Protein AF-A0A0L9TWA3-F1 (afdb_monomer_lite)

Sequence (87 aa):
MKSSSLHADLVKAVPDEHKKFLADLVWVHEEELIASPTIIVSGHHGKLHIEGLRLIIDEGGGCEDKPVAAIILPSQKIIRDTDVLAE

pLDDT: mean 83.65, std 14.98, range [39.84, 98.19]

Foldseek 3Di:
DDPDDPVVVVVVVDDPVVVVV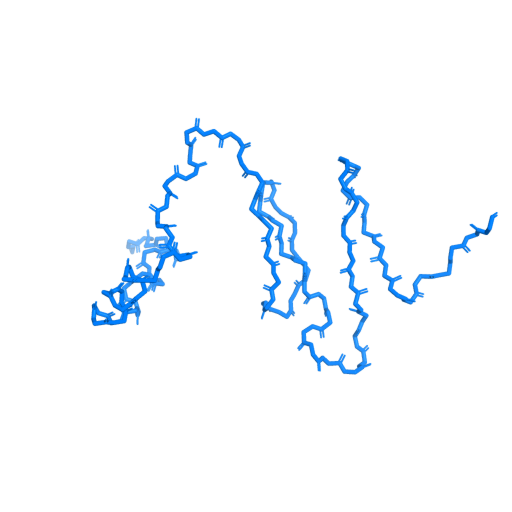QCPDPPHDDDPCVVDLAQDEEEQPCDADDDRSDTYQHVCNVPPPTWRWDADPPVRDIDTPPDDDDD

Organism: Phaseolus angularis (NCBI:txid3914)

Secondary structure (DSSP, 8-state):
-----HHHHHHHHS-HHHHHHHHT-TT-----TTTTT--EEE--SSSEEEETTEEEE-SSTT-TTS--EEEETTTTEEEETT-----

Structure (mmCIF, N/CA/C/O backbone):
data_AF-A0A0L9TWA3-F1
#
_entry.id   AF-A0A0L9TWA3-F1
#
loop_
_atom_site.group_PDB
_atom_site.id
_atom_site.type_symbol
_atom_site.label_atom_id
_atom_site.label_alt_id
_atom_site.label_comp_id
_atom_site.label_asym_id
_atom_site.label_entity_id
_atom_site.label_seq_id
_atom_site.pdbx_PDB_ins_code
_atom_site.Cartn_x
_atom_site.Cartn_y
_atom_site.Cartn_z
_atom_site.occupancy
_atom_site.B_iso_or_equiv
_atom_site.auth_seq_id
_atom_site.auth_comp_id
_atom_site.auth_asym_id
_atom_site.auth_atom_id
_atom_site.pdbx_PDB_model_num
ATOM 1 N N . MET A 1 1 ? 20.159 -1.331 26.683 1.00 39.84 1 MET A N 1
ATOM 2 C CA . MET A 1 1 ? 20.036 -0.482 25.477 1.00 39.84 1 MET A CA 1
ATOM 3 C C . MET A 1 1 ? 18.577 -0.062 25.386 1.00 39.84 1 MET A C 1
ATOM 5 O O . MET A 1 1 ? 17.728 -0.940 25.444 1.00 39.84 1 MET A O 1
ATOM 9 N N . LYS A 1 2 ? 18.262 1.241 25.413 1.00 45.88 2 LYS A N 1
ATOM 10 C CA . LYS A 1 2 ? 16.862 1.693 25.339 1.00 45.88 2 LYS A CA 1
ATOM 11 C C . LYS A 1 2 ? 16.375 1.481 23.906 1.00 45.88 2 LYS A C 1
ATOM 13 O O . LYS A 1 2 ? 16.960 2.043 22.991 1.00 45.88 2 LYS A O 1
ATOM 18 N N . SER A 1 3 ? 15.348 0.656 23.737 1.00 48.31 3 SER A N 1
ATOM 19 C CA . SER A 1 3 ? 14.598 0.545 22.488 1.00 48.31 3 SER A CA 1
ATOM 20 C C . SER A 1 3 ? 13.801 1.838 22.303 1.00 48.31 3 SER A C 1
ATOM 22 O O . SER A 1 3 ? 12.709 1.959 22.856 1.00 48.31 3 SER A O 1
ATOM 24 N N . SER A 1 4 ? 14.351 2.834 21.606 1.00 53.75 4 SER A N 1
ATOM 25 C CA . SER A 1 4 ? 13.528 3.900 21.029 1.00 53.75 4 SER A CA 1
ATOM 26 C C . SER A 1 4 ? 12.655 3.268 19.947 1.00 53.75 4 SER A C 1
ATOM 28 O O . SER A 1 4 ? 13.106 2.410 19.190 1.00 53.75 4 SER A O 1
ATOM 30 N N . SER A 1 5 ? 11.368 3.612 19.920 1.00 69.00 5 SER A N 1
ATOM 31 C CA . SER A 1 5 ? 10.509 3.200 18.815 1.00 69.00 5 SER A CA 1
ATOM 32 C C . SER A 1 5 ? 10.978 3.920 17.550 1.00 69.00 5 SER A C 1
ATOM 34 O O . SER A 1 5 ? 11.321 5.099 17.606 1.00 69.00 5 SER A O 1
ATOM 36 N N . LEU A 1 6 ? 10.959 3.234 16.402 1.00 61.66 6 LEU A N 1
ATOM 37 C CA . LEU A 1 6 ? 11.296 3.813 15.093 1.00 61.66 6 LEU A CA 1
ATOM 38 C C . LEU A 1 6 ? 10.573 5.156 14.858 1.00 61.66 6 LEU A C 1
ATOM 40 O O . LEU A 1 6 ? 11.129 6.076 14.276 1.00 61.66 6 LEU A O 1
ATOM 44 N N . HIS A 1 7 ? 9.354 5.287 15.387 1.00 61.22 7 HIS A N 1
ATOM 45 C CA . HIS A 1 7 ? 8.581 6.525 15.393 1.00 61.22 7 HIS A CA 1
ATOM 46 C C . HIS A 1 7 ? 9.299 7.696 16.092 1.00 61.22 7 HIS A C 1
ATOM 48 O O . HIS A 1 7 ? 9.397 8.778 15.519 1.00 61.22 7 HIS A O 1
ATOM 54 N N . ALA A 1 8 ? 9.845 7.490 17.295 1.00 66.31 8 ALA A N 1
ATOM 55 C CA . ALA A 1 8 ? 10.539 8.538 18.046 1.00 66.31 8 ALA A CA 1
ATOM 56 C C . ALA A 1 8 ? 11.822 9.008 17.340 1.00 66.31 8 ALA A C 1
ATOM 58 O O . ALA A 1 8 ? 12.142 10.199 17.353 1.00 66.31 8 ALA A O 1
ATOM 59 N N . ASP A 1 9 ? 12.530 8.085 16.689 1.00 72.75 9 ASP A N 1
ATOM 60 C CA . ASP A 1 9 ? 13.752 8.403 15.950 1.00 72.75 9 ASP A CA 1
ATOM 61 C C . ASP A 1 9 ? 13.449 9.183 14.660 1.00 72.75 9 ASP A C 1
ATOM 63 O O . ASP A 1 9 ? 14.166 10.130 14.332 1.00 72.75 9 ASP A O 1
ATOM 67 N N . LEU A 1 10 ? 12.339 8.871 13.979 1.00 67.69 10 LEU A N 1
ATOM 68 C CA . LEU A 1 10 ? 11.871 9.620 12.807 1.00 67.69 10 LEU A CA 1
ATOM 69 C C . LEU A 1 10 ? 11.429 11.045 13.165 1.00 67.69 10 LEU A C 1
ATOM 71 O O . LEU A 1 10 ? 11.828 11.992 12.492 1.00 67.69 10 LEU A O 1
ATOM 75 N N . VAL A 1 11 ? 10.671 11.224 14.252 1.00 71.00 11 VAL A N 1
ATOM 76 C CA . VAL A 1 11 ? 10.223 12.555 14.711 1.00 71.00 11 VAL A CA 1
ATOM 77 C C . VAL A 1 11 ? 11.411 13.440 15.109 1.00 71.00 11 VAL A C 1
ATOM 79 O O . VAL A 1 11 ? 11.408 14.649 14.860 1.00 71.00 11 VAL A O 1
ATOM 82 N N . LYS A 1 12 ? 12.462 12.851 15.691 1.00 77.25 12 LYS A N 1
ATOM 83 C CA . LYS A 1 12 ? 13.693 13.569 16.048 1.00 77.25 12 LYS A CA 1
ATOM 84 C C . LYS A 1 12 ? 14.527 13.977 14.827 1.00 77.25 12 LYS A C 1
ATOM 86 O O . LYS A 1 12 ? 15.251 14.966 14.903 1.00 77.25 12 LYS A O 1
ATOM 91 N N . ALA A 1 13 ? 14.442 13.232 13.725 1.00 78.50 13 ALA A N 1
ATOM 92 C CA . ALA A 1 13 ? 15.191 13.518 12.502 1.00 78.50 13 ALA A CA 1
ATOM 93 C C . ALA A 1 13 ? 14.651 14.737 11.732 1.00 78.50 13 ALA A C 1
ATOM 95 O O . ALA A 1 13 ? 15.371 15.302 10.909 1.00 78.50 13 ALA A O 1
ATOM 96 N N . VAL A 1 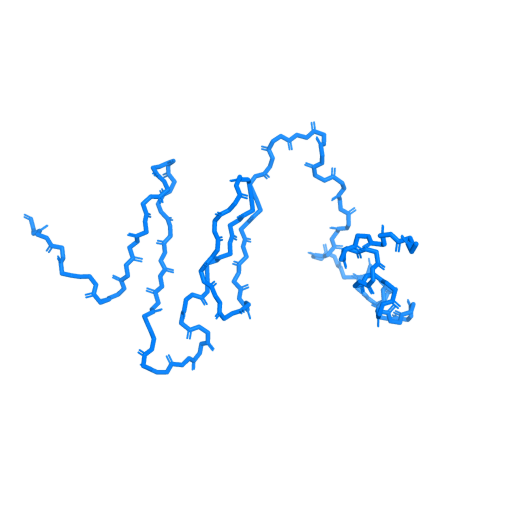14 ? 13.408 15.154 11.994 1.00 79.81 14 VAL A N 1
ATOM 97 C CA . VAL A 1 14 ? 12.799 16.331 11.363 1.00 79.81 14 VAL A CA 1
ATOM 98 C C . VAL A 1 14 ? 13.202 17.599 12.136 1.00 79.81 14 VAL A C 1
ATOM 100 O O . VAL A 1 14 ? 12.894 17.692 13.328 1.00 79.81 14 VAL A O 1
ATOM 103 N N . PRO A 1 15 ? 13.861 18.589 11.497 1.00 91.19 15 PRO A N 1
ATOM 104 C CA . PRO A 1 15 ? 14.163 19.876 12.123 1.00 91.19 15 PRO A CA 1
ATOM 105 C C . PRO A 1 15 ? 12.897 20.595 12.599 1.00 91.19 15 PRO A C 1
ATOM 107 O O . PRO A 1 15 ? 11.862 20.546 11.934 1.00 91.19 15 PRO A O 1
ATOM 110 N N . ASP A 1 16 ? 12.984 21.318 13.715 1.00 84.06 16 ASP A N 1
ATOM 111 C CA . ASP A 1 16 ? 11.814 21.987 14.303 1.00 84.06 16 ASP A CA 1
ATOM 112 C C . ASP A 1 16 ? 11.220 23.066 13.384 1.00 84.06 16 ASP A C 1
ATOM 114 O O . ASP A 1 16 ? 10.006 23.258 13.356 1.00 84.06 16 ASP A O 1
ATOM 118 N N . GLU A 1 17 ? 12.048 23.708 12.558 1.00 86.94 17 GLU A N 1
ATOM 119 C CA . GLU A 1 17 ? 11.589 24.641 11.524 1.00 86.94 17 GLU A CA 1
ATOM 120 C C . GLU A 1 17 ? 10.704 23.954 10.474 1.00 86.94 17 GLU A C 1
ATOM 122 O O . GLU A 1 17 ? 9.677 24.498 10.075 1.00 86.94 17 GLU A O 1
ATOM 127 N N . HIS A 1 18 ? 11.046 22.725 10.076 1.00 82.12 18 HIS A N 1
ATOM 128 C CA . HIS A 1 18 ? 10.250 21.961 9.117 1.00 82.12 18 HIS A CA 1
ATOM 129 C C . HIS A 1 18 ? 8.938 21.482 9.745 1.00 82.12 18 HIS A C 1
ATOM 131 O O . HIS A 1 18 ? 7.909 21.515 9.080 1.00 82.12 18 HIS A O 1
ATOM 137 N N . LYS A 1 19 ? 8.941 21.093 11.029 1.00 79.19 19 LYS A N 1
ATOM 138 C CA . LYS A 1 19 ? 7.700 20.759 11.756 1.00 79.19 19 LYS A CA 1
ATOM 139 C C . LYS A 1 19 ? 6.760 21.956 11.817 1.00 79.19 19 LYS A C 1
ATOM 141 O O . LYS A 1 19 ? 5.573 21.813 11.557 1.00 79.19 19 LYS A O 1
ATOM 146 N N . LYS A 1 20 ? 7.305 23.141 12.105 1.00 80.69 20 LYS A N 1
ATOM 147 C CA . LYS A 1 20 ? 6.541 24.390 12.120 1.00 80.69 20 LYS A CA 1
ATOM 148 C C . LYS A 1 20 ? 5.949 24.704 10.745 1.00 80.69 20 LYS A C 1
ATOM 150 O O . LYS A 1 20 ? 4.760 24.968 10.651 1.00 80.69 20 LYS A O 1
ATOM 155 N N . PHE A 1 21 ? 6.753 24.591 9.687 1.00 83.31 21 PHE A N 1
ATOM 156 C CA . PHE A 1 21 ? 6.279 24.758 8.313 1.00 83.31 21 PHE A CA 1
ATOM 157 C C . PHE A 1 21 ? 5.148 23.781 7.964 1.00 83.31 21 PHE A C 1
ATOM 159 O O . PHE A 1 21 ? 4.152 24.186 7.376 1.00 83.31 21 PHE A O 1
ATOM 166 N N . L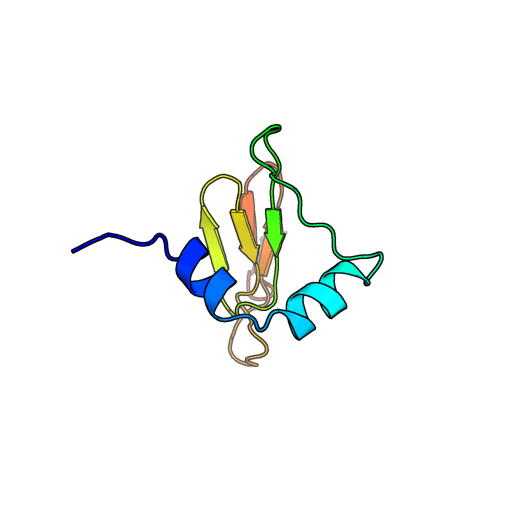EU A 1 22 ? 5.284 22.505 8.343 1.00 75.00 22 LEU A N 1
ATOM 167 C CA . LEU A 1 22 ? 4.255 21.493 8.111 1.00 75.00 22 LEU A CA 1
ATOM 168 C C . LEU A 1 22 ? 2.976 21.783 8.906 1.00 75.00 22 LEU A C 1
ATOM 170 O O . LEU A 1 22 ? 1.895 21.641 8.349 1.00 75.00 22 LEU A O 1
ATOM 174 N N . ALA A 1 23 ? 3.086 22.230 10.158 1.00 71.00 23 ALA A N 1
ATOM 175 C CA . ALA A 1 23 ? 1.941 22.584 11.000 1.00 71.00 23 ALA A CA 1
ATOM 176 C C . ALA A 1 23 ? 1.148 23.796 10.474 1.00 71.00 23 ALA A C 1
ATOM 178 O O . ALA A 1 23 ? -0.044 23.917 10.749 1.00 71.00 23 ALA A O 1
ATOM 179 N N . ASP A 1 24 ? 1.790 24.673 9.699 1.00 76.00 24 ASP A N 1
ATOM 180 C CA . ASP A 1 24 ? 1.145 25.833 9.078 1.00 76.00 24 ASP A CA 1
ATOM 181 C C . ASP A 1 24 ? 0.390 25.470 7.774 1.00 76.00 24 ASP A C 1
ATOM 183 O O . ASP A 1 24 ? -0.338 26.300 7.217 1.00 76.00 24 ASP A O 1
ATOM 187 N N . LEU A 1 25 ? 0.524 24.235 7.267 1.00 76.94 25 LEU A N 1
ATOM 188 C CA . LEU A 1 25 ? -0.214 23.764 6.093 1.00 76.94 25 LEU A CA 1
ATOM 189 C C . LEU A 1 25 ? -1.616 23.293 6.498 1.00 76.94 25 LEU A C 1
ATOM 191 O O . LEU A 1 25 ? -1.770 22.285 7.173 1.00 76.94 25 LEU A O 1
ATOM 195 N N . VAL A 1 26 ? -2.657 23.950 5.976 1.00 57.03 26 VAL A N 1
ATOM 196 C CA . VAL A 1 26 ? -4.083 23.635 6.245 1.00 57.03 26 VAL A CA 1
ATOM 197 C C . VAL A 1 26 ? -4.461 22.170 5.951 1.00 57.03 26 VAL A C 1
ATOM 199 O O . VAL A 1 26 ? -5.435 21.657 6.493 1.00 57.03 26 VAL A O 1
ATOM 202 N N . TRP A 1 27 ? -3.688 21.480 5.108 1.00 60.25 27 TRP A N 1
ATOM 203 C CA . TRP A 1 27 ? -3.899 20.076 4.736 1.00 60.25 27 TRP A CA 1
ATOM 204 C C . TRP A 1 27 ? -3.117 19.075 5.599 1.00 60.25 27 TRP A C 1
ATOM 206 O O . TRP A 1 27 ? -3.259 17.869 5.395 1.00 60.25 27 TRP A O 1
ATOM 216 N N . VAL A 1 28 ? -2.290 19.542 6.539 1.00 58.88 28 VAL A N 1
ATOM 217 C CA . VAL A 1 28 ? -1.488 18.704 7.435 1.00 58.88 28 VAL A CA 1
ATOM 218 C C . VAL A 1 28 ? -1.994 18.900 8.861 1.00 58.88 28 VAL A C 1
ATOM 220 O O . VAL A 1 28 ? -1.881 19.976 9.434 1.00 58.88 28 VAL A O 1
ATOM 223 N N . HIS A 1 29 ? -2.551 17.842 9.443 1.00 61.84 29 HIS A N 1
ATOM 224 C CA . HIS A 1 29 ? -2.984 17.819 10.836 1.00 61.84 29 HIS A CA 1
ATOM 225 C C . HIS A 1 29 ? -2.333 16.623 11.539 1.00 61.84 29 HIS A C 1
ATOM 227 O O . HIS A 1 29 ? -2.449 15.488 11.072 1.00 61.84 29 HIS A O 1
ATOM 233 N N . GLU A 1 30 ? -1.635 16.867 12.649 1.00 60.81 30 GLU A N 1
ATOM 234 C CA . GLU A 1 30 ? -1.129 15.806 13.523 1.00 60.81 30 GLU A CA 1
ATOM 235 C C . GLU A 1 30 ? -2.278 15.326 14.421 1.00 60.81 30 GLU A C 1
ATOM 237 O O . GLU A 1 30 ? -2.698 16.027 15.338 1.00 60.81 30 GLU A O 1
ATOM 242 N N . GLU A 1 31 ? -2.828 14.142 14.140 1.00 64.81 31 GLU A N 1
ATOM 243 C CA . GLU A 1 31 ? -3.880 13.531 14.957 1.00 64.81 31 GLU A CA 1
ATOM 244 C C . GLU A 1 31 ? -3.414 12.192 15.528 1.00 64.81 31 GLU A C 1
ATOM 246 O O . GLU A 1 31 ? -2.919 11.322 14.804 1.00 64.81 31 GLU A O 1
ATOM 251 N N . GLU A 1 32 ? -3.606 11.992 16.833 1.00 66.06 32 GLU A N 1
ATOM 252 C CA . GLU A 1 32 ? -3.508 10.662 17.425 1.00 66.06 32 GLU A CA 1
ATOM 253 C C . GLU A 1 32 ? -4.718 9.826 16.991 1.00 66.06 32 GLU A C 1
ATOM 255 O O . GLU A 1 32 ? -5.774 9.823 17.621 1.00 66.06 32 GLU A O 1
ATOM 260 N N . LEU A 1 33 ? -4.544 9.041 15.929 1.00 68.69 33 LEU A N 1
ATOM 261 C CA . LEU A 1 33 ? -5.572 8.141 15.387 1.00 68.69 33 LEU A CA 1
ATOM 262 C C . LEU A 1 33 ? -5.831 6.896 16.267 1.00 68.69 33 LEU A C 1
ATOM 264 O O . LEU A 1 33 ? -6.333 5.881 15.794 1.00 68.69 33 LEU A O 1
ATOM 268 N N . ILE A 1 34 ? -5.480 6.958 17.555 1.00 62.75 34 ILE A N 1
ATOM 269 C CA . ILE A 1 34 ? -5.634 5.869 18.533 1.00 62.75 34 ILE A CA 1
ATOM 270 C C . ILE A 1 34 ? -7.085 5.795 19.033 1.00 62.75 34 ILE A C 1
ATOM 272 O O . ILE A 1 34 ? -7.572 4.721 19.384 1.00 62.75 34 ILE A O 1
ATOM 276 N N . ALA A 1 35 ? -7.791 6.931 19.055 1.00 69.31 35 ALA A N 1
ATOM 277 C CA . ALA A 1 35 ? -9.116 7.047 19.664 1.00 69.31 35 ALA A CA 1
ATOM 278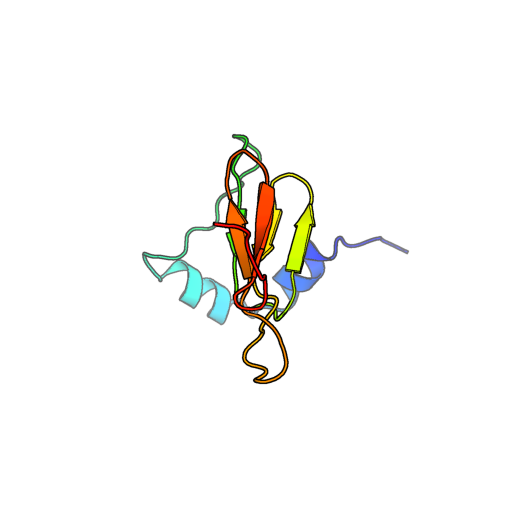 C C . ALA A 1 35 ? -10.248 6.407 18.841 1.00 69.31 35 ALA A C 1
ATOM 280 O O . ALA A 1 35 ? -11.298 6.079 19.395 1.00 69.31 35 ALA A O 1
ATOM 281 N N . SER A 1 36 ? -10.058 6.214 17.534 1.00 78.50 36 SER A N 1
ATOM 282 C CA . SER A 1 36 ? -11.050 5.577 16.666 1.00 78.50 36 SER A CA 1
ATOM 283 C C . SER A 1 36 ? -10.372 4.650 15.652 1.00 78.50 36 SER A C 1
ATOM 285 O O . SER A 1 36 ? -9.308 5.004 15.141 1.00 78.50 36 SER A O 1
ATOM 287 N N . PRO A 1 37 ? -10.949 3.469 15.336 1.00 84.81 37 PRO A N 1
ATOM 288 C CA . PRO A 1 37 ? -10.394 2.566 14.329 1.00 84.81 37 PRO A CA 1
ATOM 289 C C . PRO A 1 37 ? -10.378 3.228 12.943 1.00 84.81 37 PRO A C 1
ATOM 291 O O . PRO A 1 37 ? -11.341 3.146 12.184 1.00 84.81 37 PRO A O 1
ATOM 294 N N . THR A 1 38 ? -9.273 3.894 12.620 1.00 86.62 38 THR A N 1
ATOM 295 C CA . THR A 1 38 ? -9.102 4.661 11.386 1.00 86.62 38 THR A CA 1
ATOM 296 C C . THR A 1 38 ? -8.141 3.937 10.459 1.00 86.62 38 THR A C 1
ATOM 298 O O . THR A 1 38 ? -6.994 3.685 10.822 1.00 86.62 38 THR A O 1
ATOM 301 N N . ILE A 1 39 ? -8.597 3.612 9.247 1.00 90.75 39 ILE A N 1
ATOM 302 C CA . ILE A 1 39 ? -7.722 3.079 8.200 1.00 90.75 39 ILE A CA 1
ATOM 303 C C . ILE A 1 39 ? -6.883 4.230 7.639 1.00 90.75 39 ILE A C 1
ATOM 305 O O . ILE A 1 39 ? -7.426 5.208 7.129 1.00 90.75 39 ILE A O 1
ATOM 309 N N . ILE A 1 40 ? -5.561 4.091 7.689 1.00 90.12 40 ILE A N 1
ATOM 310 C CA . ILE A 1 40 ? -4.608 5.053 7.137 1.00 90.12 40 ILE A CA 1
ATOM 311 C C . ILE A 1 40 ? -4.066 4.501 5.822 1.00 90.12 40 ILE A C 1
ATOM 313 O O . ILE A 1 40 ? -3.288 3.545 5.830 1.00 90.12 40 ILE A O 1
ATOM 317 N N . VAL A 1 41 ? -4.446 5.124 4.705 1.00 94.62 41 VAL A N 1
ATOM 318 C CA . VAL A 1 41 ? -3.997 4.745 3.357 1.00 94.62 41 VAL A CA 1
ATOM 319 C C . VAL A 1 41 ? -2.978 5.754 2.835 1.00 94.62 41 VAL A C 1
ATOM 321 O O . VAL A 1 41 ? -3.209 6.958 2.897 1.00 94.62 41 VAL A O 1
ATOM 324 N N . SER A 1 42 ? -1.850 5.275 2.316 1.00 92.19 42 SER A N 1
ATOM 325 C CA . SER A 1 42 ? -0.786 6.121 1.753 1.00 92.19 42 SER A CA 1
ATOM 326 C C . SER A 1 42 ? -0.109 5.483 0.541 1.00 92.19 42 SER A C 1
ATOM 328 O O . SER A 1 42 ? 0.050 4.265 0.511 1.00 92.19 42 SER A O 1
ATOM 330 N N . GLY A 1 43 ? 0.346 6.310 -0.403 1.00 90.50 43 GLY A N 1
ATOM 331 C CA . GLY A 1 43 ? 1.278 5.929 -1.473 1.00 90.50 43 GLY A CA 1
ATOM 332 C C . GLY A 1 43 ? 2.726 6.346 -1.156 1.00 90.50 43 GLY A C 1
ATOM 333 O O . GLY A 1 43 ? 3.107 6.377 0.011 1.00 90.50 43 GLY A O 1
ATOM 334 N N . HIS A 1 44 ? 3.512 6.725 -2.170 1.00 94.19 44 HIS A N 1
ATOM 335 C CA . HIS A 1 44 ? 4.850 7.360 -2.101 1.00 94.19 44 HIS A CA 1
ATOM 336 C C . HIS A 1 44 ? 6.039 6.518 -1.583 1.00 94.19 44 HIS A C 1
ATOM 338 O O . HIS A 1 44 ? 7.195 6.822 -1.873 1.00 94.19 44 HIS A O 1
ATOM 344 N N . HIS A 1 45 ? 5.798 5.465 -0.808 1.00 89.12 45 HIS A N 1
ATOM 345 C CA . HIS A 1 45 ? 6.862 4.691 -0.167 1.00 89.12 45 HIS A CA 1
ATOM 346 C C . HIS A 1 45 ? 7.589 3.684 -1.082 1.00 89.12 45 HIS A C 1
ATOM 348 O O . HIS A 1 45 ? 8.513 3.020 -0.606 1.00 89.12 45 HIS A O 1
ATOM 354 N N . GLY A 1 46 ? 7.161 3.504 -2.335 1.00 92.50 46 GLY A N 1
ATOM 355 C CA . GLY A 1 46 ? 7.705 2.504 -3.261 1.00 92.50 46 GLY A CA 1
ATOM 356 C C . GLY A 1 46 ? 7.555 1.057 -2.778 1.00 92.50 46 GLY A C 1
ATOM 357 O O . GLY A 1 46 ? 8.411 0.215 -3.064 1.00 92.50 46 GLY A O 1
ATOM 358 N N . LYS A 1 47 ? 6.515 0.774 -1.980 1.00 94.62 47 LYS A N 1
ATOM 359 C CA . LYS A 1 47 ? 6.194 -0.570 -1.492 1.00 94.62 47 LYS A CA 1
ATOM 360 C C . LYS A 1 47 ? 4.693 -0.808 -1.359 1.00 94.62 47 LYS A C 1
ATOM 362 O O . LYS A 1 47 ? 3.917 0.113 -1.111 1.00 94.62 47 LYS A O 1
ATOM 367 N N . LEU A 1 48 ? 4.320 -2.083 -1.402 1.00 96.75 48 LEU A N 1
ATOM 368 C CA . LEU A 1 48 ? 3.020 -2.577 -0.963 1.00 96.75 48 LEU A CA 1
ATOM 369 C C . LEU A 1 48 ? 3.160 -3.163 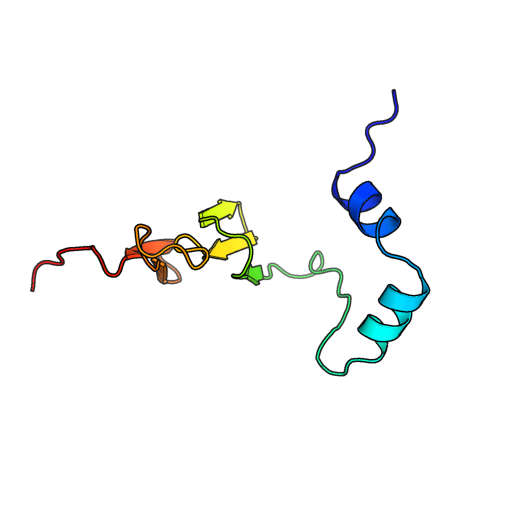0.451 1.00 96.75 48 LEU A C 1
ATOM 371 O O . LEU A 1 48 ? 3.926 -4.102 0.655 1.00 96.75 48 LEU A O 1
ATO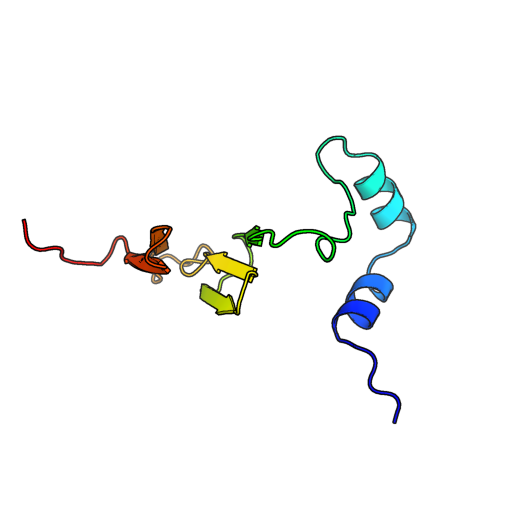M 375 N N . HIS A 1 49 ? 2.459 -2.603 1.438 1.00 94.81 49 HIS A N 1
ATOM 376 C CA . HIS A 1 49 ? 2.483 -3.069 2.832 1.00 94.81 49 HIS A CA 1
ATOM 377 C C . HIS A 1 49 ? 1.095 -2.954 3.454 1.00 94.81 49 HIS A C 1
ATOM 379 O O . HIS A 1 49 ? 0.516 -1.870 3.473 1.00 94.81 49 HIS A O 1
ATOM 385 N N . ILE A 1 50 ? 0.577 -4.055 3.990 1.00 95.12 50 ILE A N 1
ATOM 386 C CA . ILE A 1 50 ? -0.709 -4.098 4.691 1.00 95.12 50 ILE A CA 1
ATOM 387 C C . ILE A 1 50 ? -0.461 -4.636 6.093 1.00 95.12 50 ILE A C 1
ATOM 389 O O . ILE A 1 50 ? -0.032 -5.777 6.255 1.00 95.12 50 ILE A O 1
ATOM 393 N N . GLU A 1 51 ? -0.752 -3.823 7.103 1.00 90.81 51 GLU A N 1
ATOM 394 C CA . GLU A 1 51 ? -0.633 -4.221 8.501 1.00 90.81 51 GLU A CA 1
ATOM 395 C C . GLU A 1 51 ? -1.725 -3.551 9.334 1.00 90.81 51 GLU A C 1
ATOM 397 O O . GLU A 1 51 ? -1.710 -2.340 9.566 1.00 90.81 51 GLU A O 1
ATOM 402 N N . GLY A 1 52 ? -2.702 -4.349 9.773 1.00 89.75 52 GLY A N 1
ATOM 403 C CA . GLY A 1 52 ? -3.849 -3.854 10.530 1.00 89.75 52 GLY A CA 1
ATOM 404 C C . GLY A 1 52 ? -4.579 -2.733 9.785 1.00 89.75 52 GLY A C 1
ATOM 405 O O . GLY A 1 52 ? -5.130 -2.947 8.708 1.00 89.75 52 GLY A O 1
ATOM 406 N N . LEU A 1 53 ? -4.576 -1.534 10.372 1.00 90.25 53 LEU A N 1
ATOM 407 C CA . LEU A 1 53 ? -5.218 -0.340 9.816 1.00 90.25 53 LEU A CA 1
ATOM 408 C C . LEU A 1 53 ? -4.272 0.531 8.967 1.00 90.25 53 LEU A C 1
ATOM 410 O O . LEU A 1 53 ? -4.716 1.538 8.422 1.00 90.25 53 LEU A O 1
ATOM 414 N N . ARG A 1 54 ? -2.986 0.178 8.827 1.00 91.81 54 ARG A N 1
ATOM 415 C CA . ARG A 1 54 ? -2.020 0.911 7.993 1.00 91.81 54 ARG A CA 1
ATOM 416 C C . ARG A 1 54 ? -1.859 0.220 6.642 1.00 91.81 54 ARG A C 1
ATOM 418 O O . ARG A 1 54 ? -1.315 -0.881 6.554 1.00 91.81 54 ARG A O 1
ATOM 425 N N . LEU A 1 55 ? -2.287 0.907 5.588 1.00 95.50 55 LEU A N 1
ATOM 426 C CA . LEU A 1 55 ? -2.222 0.444 4.207 1.00 95.50 55 LEU A CA 1
ATOM 427 C C . LEU A 1 55 ? -1.267 1.344 3.418 1.00 95.50 55 LEU A C 1
ATOM 429 O O . LEU A 1 55 ? -1.513 2.536 3.237 1.00 95.50 55 LEU A O 1
ATOM 433 N N . ILE A 1 56 ? -0.164 0.780 2.943 1.00 96.31 56 ILE A N 1
ATOM 434 C CA . ILE A 1 56 ? 0.761 1.443 2.027 1.00 96.31 56 ILE A CA 1
ATOM 435 C C . ILE A 1 56 ? 0.596 0.780 0.665 1.00 96.31 56 ILE A C 1
ATOM 437 O O . ILE A 1 56 ? 0.941 -0.389 0.512 1.00 96.31 56 ILE A O 1
ATOM 441 N N . ILE A 1 57 ? 0.047 1.515 -0.298 1.00 98.12 57 ILE A N 1
ATOM 442 C CA . ILE A 1 57 ? -0.259 1.027 -1.644 1.00 98.12 57 ILE A CA 1
ATOM 443 C C . ILE A 1 57 ? 0.566 1.842 -2.638 1.00 98.12 57 ILE A C 1
ATOM 445 O O . ILE A 1 57 ? 0.110 2.847 -3.174 1.00 98.12 57 ILE A O 1
ATOM 449 N N . ASP A 1 58 ? 1.821 1.440 -2.822 1.00 97.19 58 ASP A N 1
ATOM 450 C CA . ASP A 1 58 ? 2.733 2.059 -3.785 1.00 97.19 58 ASP A CA 1
ATOM 451 C C . ASP A 1 58 ? 3.695 1.023 -4.373 1.00 97.19 58 ASP A C 1
ATOM 453 O O . ASP A 1 58 ? 4.911 1.140 -4.269 1.00 97.19 58 ASP A O 1
ATOM 457 N N . GLU A 1 59 ? 3.149 -0.062 -4.922 1.00 98.19 59 GLU A N 1
ATOM 458 C CA . GLU A 1 59 ? 3.962 -1.149 -5.486 1.00 98.19 59 GLU A CA 1
ATOM 459 C C . GLU A 1 59 ? 4.826 -0.679 -6.666 1.00 98.19 59 GLU A C 1
ATOM 461 O O . GLU A 1 59 ? 5.979 -1.094 -6.782 1.00 98.19 59 GLU A O 1
ATOM 466 N N . GLY A 1 60 ? 4.293 0.234 -7.485 1.00 97.56 60 GLY A N 1
ATOM 467 C CA . GLY A 1 60 ? 4.981 0.770 -8.655 1.00 97.56 60 GLY A CA 1
ATOM 468 C C . GLY A 1 60 ? 6.196 1.614 -8.281 1.00 97.56 60 GLY A C 1
ATOM 469 O O . GLY A 1 60 ? 7.265 1.452 -8.866 1.00 97.56 60 GLY A O 1
ATOM 470 N N . GLY A 1 61 ? 6.061 2.521 -7.303 1.00 96.62 61 GLY A N 1
ATOM 471 C CA . GLY A 1 61 ? 7.162 3.377 -6.848 1.00 96.62 61 GLY A CA 1
ATOM 472 C C . GLY A 1 61 ? 7.804 4.234 -7.948 1.00 96.62 61 GLY A C 1
ATOM 473 O O . GLY A 1 61 ? 8.956 4.638 -7.811 1.00 96.62 61 GLY A O 1
ATOM 474 N N . GLY A 1 62 ? 7.095 4.471 -9.058 1.00 95.94 62 GLY A N 1
ATOM 475 C CA . GLY A 1 62 ? 7.618 5.161 -10.242 1.00 95.94 62 GLY A CA 1
ATOM 476 C C . GLY A 1 62 ? 8.588 4.339 -11.103 1.00 95.94 62 GLY A C 1
ATOM 477 O O . GLY A 1 62 ? 9.228 4.912 -11.982 1.00 95.94 62 GLY A O 1
ATOM 478 N N . CYS A 1 63 ? 8.726 3.032 -10.868 1.00 96.75 63 CYS A N 1
ATOM 479 C CA . CYS A 1 63 ? 9.538 2.137 -11.692 1.00 96.75 63 CYS A CA 1
ATOM 480 C C . CYS A 1 63 ? 8.699 1.560 -12.847 1.00 96.75 63 CYS A C 1
ATOM 482 O O . CYS A 1 63 ? 7.651 0.970 -12.600 1.00 96.75 63 CYS A O 1
ATOM 484 N N . GLU A 1 64 ? 9.163 1.700 -14.095 1.00 96.25 64 GLU A N 1
ATOM 485 C CA . GLU A 1 64 ? 8.441 1.240 -15.301 1.00 96.25 64 GLU A CA 1
ATOM 486 C C . GLU A 1 64 ? 8.204 -0.279 -15.340 1.00 96.25 64 GLU A C 1
ATOM 488 O O . GLU A 1 64 ? 7.279 -0.751 -15.994 1.00 96.25 64 GLU A O 1
ATOM 493 N N . ASP A 1 65 ? 9.039 -1.049 -14.645 1.00 97.38 65 ASP A N 1
ATOM 494 C CA . ASP A 1 65 ? 9.003 -2.510 -14.583 1.00 97.38 65 ASP A CA 1
ATOM 495 C C . ASP A 1 65 ? 8.138 -3.060 -13.437 1.00 97.38 65 ASP A C 1
ATOM 497 O O . ASP A 1 65 ? 8.016 -4.279 -13.286 1.00 97.38 65 ASP A O 1
ATOM 501 N N . LYS A 1 66 ? 7.532 -2.186 -12.625 1.00 97.75 66 LYS A N 1
ATOM 502 C CA . LYS A 1 66 ? 6.692 -2.576 -11.489 1.00 97.75 66 LYS A CA 1
ATOM 503 C C . LYS A 1 66 ? 5.225 -2.221 -11.722 1.00 97.75 66 LYS A C 1
ATOM 505 O O . LYS A 1 66 ? 4.932 -1.150 -12.248 1.00 97.75 66 LYS A O 1
ATOM 510 N N . PRO A 1 67 ? 4.292 -3.081 -11.281 1.00 98.00 67 PRO A N 1
ATOM 511 C CA . PRO A 1 67 ? 2.874 -2.843 -11.483 1.00 98.00 67 PRO A CA 1
ATOM 512 C C . PRO A 1 67 ? 2.355 -1.705 -10.604 1.00 98.00 67 PRO A C 1
ATOM 514 O O . PRO A 1 67 ? 2.801 -1.500 -9.469 1.00 98.00 67 PRO A O 1
ATOM 517 N N . VAL A 1 68 ? 1.330 -1.023 -11.100 1.00 98.19 68 VAL A N 1
ATOM 518 C CA . VAL A 1 68 ? 0.493 -0.138 -10.291 1.00 98.19 68 VAL A CA 1
ATOM 519 C C . VAL A 1 68 ? -0.594 -0.986 -9.638 1.00 98.19 68 VAL A C 1
ATOM 521 O O . VAL A 1 68 ? -1.392 -1.638 -10.310 1.00 98.19 68 VAL A O 1
ATOM 524 N N . ALA A 1 69 ? -0.636 -0.969 -8.306 1.00 98.19 69 ALA A N 1
ATOM 525 C CA . ALA A 1 69 ? -1.584 -1.747 -7.519 1.00 98.19 69 ALA A CA 1
ATOM 526 C C . ALA A 1 69 ? -2.677 -0.877 -6.891 1.00 98.19 69 ALA A C 1
ATOM 528 O O . ALA A 1 69 ? -2.439 0.267 -6.505 1.00 98.19 69 ALA A O 1
ATOM 529 N N . ALA A 1 70 ? -3.860 -1.458 -6.713 1.00 97.81 70 ALA A N 1
ATOM 530 C CA . ALA A 1 70 ? -4.954 -0.899 -5.931 1.00 97.81 70 ALA A CA 1
ATOM 531 C C . ALA A 1 70 ? -5.485 -1.933 -4.927 1.00 97.81 70 ALA A C 1
ATOM 533 O O . ALA A 1 70 ? -5.366 -3.142 -5.128 1.00 97.81 70 ALA A O 1
ATOM 534 N N . ILE A 1 71 ? -6.095 -1.450 -3.843 1.00 97.88 71 ILE A N 1
ATOM 535 C CA . ILE A 1 71 ? -6.757 -2.283 -2.833 1.00 97.88 71 ILE A CA 1
ATOM 536 C C . ILE A 1 71 ? -8.273 -2.074 -2.872 1.00 97.88 71 ILE A C 1
ATOM 538 O O . ILE A 1 71 ? -8.752 -0.942 -2.926 1.00 97.88 71 ILE A O 1
ATOM 542 N N . ILE A 1 72 ? -9.038 -3.165 -2.808 1.00 97.12 72 ILE A N 1
ATOM 543 C CA . ILE A 1 72 ? -10.505 -3.146 -2.788 1.00 97.12 72 ILE A CA 1
ATOM 544 C C . ILE A 1 72 ? -11.005 -3.338 -1.355 1.00 97.12 72 ILE A C 1
ATOM 546 O O . ILE A 1 72 ? -10.917 -4.433 -0.795 1.00 97.12 72 ILE A O 1
ATOM 550 N N . LEU A 1 73 ? -11.604 -2.305 -0.767 1.00 96.19 73 LEU A N 1
ATOM 551 C CA . LEU A 1 73 ? -12.275 -2.398 0.535 1.00 96.19 73 LEU A CA 1
ATOM 552 C C . LEU A 1 73 ? -13.749 -2.840 0.371 1.00 96.19 73 LEU A C 1
ATOM 554 O O . LEU A 1 73 ? -14.374 -2.471 -0.621 1.00 96.19 73 LEU A O 1
ATOM 558 N N . PRO A 1 74 ? -14.323 -3.629 1.308 1.00 95.50 74 PRO A N 1
ATOM 559 C CA . PRO A 1 74 ? -13.721 -4.119 2.554 1.00 95.50 74 PRO A CA 1
ATOM 560 C C . PRO A 1 74 ? -12.886 -5.402 2.392 1.00 95.50 74 PRO A C 1
ATOM 562 O O . PRO A 1 74 ? -12.248 -5.826 3.345 1.00 95.50 74 PRO A O 1
ATOM 565 N N . SER A 1 75 ? -12.875 -6.021 1.205 1.00 96.44 75 SER A N 1
ATOM 566 C CA . SER A 1 75 ? -12.248 -7.336 0.967 1.00 96.44 75 SER A CA 1
ATOM 567 C C . SER A 1 75 ? -10.729 -7.387 1.178 1.00 96.44 75 SER A C 1
ATOM 569 O O . SER A 1 75 ? -10.170 -8.470 1.306 1.00 96.44 75 SER A O 1
ATOM 571 N N . GLN A 1 76 ? -10.069 -6.227 1.143 1.00 94.19 76 GLN A N 1
ATOM 572 C CA . GLN A 1 76 ? -8.615 -6.063 1.087 1.00 94.19 76 GLN A CA 1
ATOM 573 C C . GLN A 1 76 ? -7.941 -6.814 -0.075 1.00 94.19 76 GLN A C 1
ATOM 575 O O . GLN A 1 76 ? -6.732 -7.040 -0.054 1.00 94.19 76 GLN A O 1
ATOM 580 N N . LYS A 1 77 ? -8.697 -7.171 -1.124 1.00 96.56 77 LYS A N 1
ATOM 581 C CA . LYS A 1 77 ? -8.135 -7.752 -2.345 1.00 96.56 77 LYS A CA 1
ATOM 582 C C . LYS A 1 77 ? -7.216 -6.732 -3.016 1.00 96.56 77 LYS A C 1
ATOM 584 O O . LYS A 1 77 ? -7.621 -5.590 -3.226 1.00 96.56 77 LYS A O 1
ATOM 589 N N . ILE A 1 78 ? -6.017 -7.169 -3.388 1.00 97.69 78 ILE A N 1
ATOM 590 C CA . ILE A 1 78 ? -5.115 -6.405 -4.249 1.00 97.69 78 ILE A CA 1
ATOM 591 C C . ILE A 1 78 ? -5.425 -6.734 -5.704 1.00 97.69 78 ILE A C 1
ATOM 593 O O . ILE A 1 78 ? -5.557 -7.908 -6.053 1.00 97.69 78 ILE A O 1
ATOM 597 N N . ILE A 1 79 ? -5.538 -5.692 -6.519 1.00 98.00 79 ILE A N 1
ATOM 598 C CA . ILE A 1 79 ? -5.573 -5.781 -7.977 1.00 98.00 79 ILE A CA 1
ATOM 599 C C . ILE A 1 79 ? -4.405 -4.990 -8.555 1.00 98.00 79 ILE A C 1
ATOM 601 O O . ILE A 1 79 ? -3.992 -3.982 -7.975 1.00 98.00 79 ILE A O 1
ATOM 605 N N . ARG A 1 80 ? -3.880 -5.445 -9.684 1.00 98.19 80 ARG A N 1
ATOM 606 C CA . ARG A 1 80 ? -2.781 -4.814 -10.419 1.00 98.19 80 ARG A CA 1
ATOM 607 C C . ARG A 1 80 ? -3.199 -4.536 -11.851 1.00 98.19 80 ARG A C 1
ATOM 609 O O . ARG A 1 80 ? -4.044 -5.238 -12.397 1.00 98.19 80 ARG A O 1
ATOM 616 N N . ASP A 1 81 ? -2.571 -3.548 -12.470 1.00 97.44 81 ASP A N 1
ATOM 617 C CA . ASP A 1 81 ? -2.705 -3.288 -13.908 1.00 97.44 81 ASP A CA 1
ATOM 618 C C . ASP A 1 81 ? -2.252 -4.479 -14.773 1.00 97.44 81 ASP A C 1
ATOM 620 O O . ASP A 1 81 ? -2.744 -4.668 -15.882 1.00 97.44 81 ASP A O 1
ATOM 624 N N . THR A 1 82 ? -1.361 -5.317 -14.243 1.00 97.19 82 THR A N 1
ATOM 625 C CA . THR A 1 82 ? -0.865 -6.537 -14.893 1.00 97.19 82 THR A CA 1
ATOM 626 C C . THR A 1 82 ? -1.730 -7.777 -14.655 1.00 97.19 82 THR A C 1
ATOM 628 O O . THR A 1 82 ? -1.435 -8.837 -15.214 1.00 97.19 82 THR A O 1
ATOM 631 N N . ASP A 1 83 ? -2.792 -7.683 -13.849 1.00 96.69 83 ASP A N 1
ATOM 632 C CA . ASP A 1 83 ? -3.691 -8.813 -13.625 1.00 96.69 83 ASP A CA 1
ATOM 633 C C . ASP A 1 83 ? -4.519 -9.103 -14.887 1.00 96.69 83 ASP A C 1
ATOM 635 O O . ASP A 1 83 ? -5.164 -8.223 -15.455 1.00 96.69 83 ASP A O 1
ATOM 639 N N . VAL A 1 84 ? -4.582 -10.375 -15.285 1.00 93.62 84 VAL A N 1
ATOM 640 C CA . VAL A 1 84 ? -5.548 -10.848 -16.285 1.00 93.62 84 VAL A CA 1
ATOM 641 C C . VAL A 1 84 ? -6.778 -11.349 -15.542 1.00 93.62 84 VAL A C 1
ATOM 643 O O . VAL A 1 84 ? -6.774 -12.436 -14.960 1.00 93.62 84 VAL A O 1
ATOM 646 N N . LEU A 1 85 ? -7.824 -10.531 -15.522 1.00 87.12 85 LEU A N 1
ATOM 647 C CA . LEU A 1 85 ? -9.094 -10.879 -14.894 1.00 87.12 85 LEU A CA 1
ATOM 648 C C . LEU A 1 85 ? -9.978 -11.613 -15.909 1.00 87.12 85 LEU A C 1
ATOM 650 O O . LEU A 1 85 ? -10.041 -11.226 -17.072 1.00 87.12 85 LEU A O 1
ATOM 654 N N . ALA A 1 86 ? -10.636 -12.689 -15.474 1.00 80.50 86 ALA A N 1
ATOM 655 C CA . ALA A 1 86 ? -11.671 -13.324 -16.283 1.00 80.50 86 ALA A CA 1
ATOM 656 C C . ALA A 1 86 ? -12.868 -12.367 -16.419 1.00 80.50 86 ALA A C 1
ATOM 658 O O . ALA A 1 86 ? -13.260 -11.757 -15.420 1.00 80.50 86 ALA A O 1
ATOM 659 N N . GLU A 1 87 ? -13.402 -12.239 -17.639 1.00 64.06 87 GLU A N 1
ATOM 660 C CA . GLU A 1 87 ? -14.665 -11.534 -17.921 1.00 64.06 87 GLU A CA 1
ATOM 661 C C . GLU A 1 87 ? -15.875 -12.231 -17.283 1.00 64.06 87 GLU A C 1
ATOM 663 O O . GLU A 1 87 ? -15.894 -13.486 -17.236 1.00 64.06 87 GLU A O 1
#

Radius of gyration: 17.02 Å; chains: 1; bounding box: 35×39×43 Å